Protein AF-A0A8J4M0M7-F1 (afdb_monomer_lite)

Foldseek 3Di:
DAEEEEPQEPVVCPVPCDPVNVVVDVVVHHYHYDHHPDQDDLVNLLVCVVVGPYYHYDPSGDDPDPVSVPRDD

Sequence (73 aa):
MKTLITVTNPDLKKLLFSKRCLDLLTSVSEVCWAEEGKPYTDNQMKADLPEFDAVITGWGSPKLSADVLACPM

Radius of gyration: 12.17 Å; chains: 1; bounding box: 23×28×30 Å

Secondary structure (DSSP, 8-state):
-EEEE----HHHHHHH--HHHHHHHHHHSEEEEPPTTS---HHHHHHHGGG-SEEE--TTSPP--HHHHT---

Organism: NCBI:txid1572762

Structure (mmCIF, N/CA/C/O backbone):
data_AF-A0A8J4M0M7-F1
#
_entry.id   AF-A0A8J4M0M7-F1
#
loop_
_atom_site.group_PDB
_atom_site.id
_atom_site.type_symbol
_atom_site.label_atom_id
_atom_site.label_alt_id
_atom_site.label_comp_id
_atom_site.label_asym_id
_atom_site.label_entity_id
_atom_site.label_seq_id
_atom_site.pdbx_PDB_ins_code
_atom_site.Cartn_x
_atom_site.Cartn_y
_atom_site.Cartn_z
_atom_site.occupancy
_atom_site.B_iso_or_equiv
_atom_site.auth_seq_id
_atom_site.auth_comp_id
_atom_site.auth_asym_id
_atom_site.auth_atom_id
_atom_site.pdbx_PDB_model_num
ATOM 1 N N . MET A 1 1 ? 0.725 -13.187 4.521 1.00 90.19 1 MET A N 1
ATOM 2 C CA . MET A 1 1 ? 0.390 -12.339 3.370 1.00 90.19 1 MET A CA 1
ATOM 3 C C . MET A 1 1 ? 0.993 -10.967 3.607 1.00 90.19 1 MET A C 1
ATOM 5 O O . MET A 1 1 ? 0.840 -10.458 4.718 1.00 90.19 1 MET A O 1
ATOM 9 N N . LYS A 1 2 ? 1.696 -10.414 2.620 1.00 97.00 2 LYS A N 1
ATOM 10 C CA . LYS A 1 2 ? 2.274 -9.069 2.626 1.00 97.00 2 LYS A CA 1
ATOM 11 C C . LYS A 1 2 ? 1.610 -8.213 1.553 1.00 97.00 2 LYS A C 1
ATOM 13 O O . LYS A 1 2 ? 1.512 -8.629 0.403 1.00 97.00 2 LYS A O 1
ATOM 18 N N . THR A 1 3 ? 1.181 -7.012 1.930 1.00 97.56 3 THR A N 1
ATOM 19 C CA . THR A 1 3 ? 0.531 -6.053 1.031 1.00 97.56 3 THR A CA 1
ATOM 20 C C . THR A 1 3 ? 1.360 -4.782 0.957 1.00 97.56 3 THR A C 1
ATOM 22 O O . THR A 1 3 ? 1.588 -4.134 1.980 1.00 97.56 3 THR A O 1
ATOM 25 N N . LEU A 1 4 ? 1.760 -4.399 -0.252 1.00 96.69 4 LEU A N 1
ATOM 26 C CA . LEU A 1 4 ? 2.411 -3.124 -0.531 1.00 96.69 4 LEU A CA 1
ATOM 27 C C . LEU A 1 4 ? 1.369 -2.044 -0.846 1.00 96.69 4 LEU A C 1
ATOM 29 O O . LEU A 1 4 ? 0.511 -2.238 -1.703 1.00 96.69 4 LEU A O 1
ATOM 33 N N . ILE A 1 5 ? 1.469 -0.878 -0.210 1.00 96.31 5 ILE A N 1
ATOM 34 C CA . ILE A 1 5 ? 0.676 0.311 -0.544 1.00 96.31 5 ILE A CA 1
ATOM 35 C C . ILE A 1 5 ? 1.586 1.366 -1.170 1.00 96.31 5 ILE A C 1
ATOM 37 O O . ILE A 1 5 ? 2.475 1.903 -0.510 1.00 96.31 5 ILE A O 1
ATOM 41 N N . THR A 1 6 ? 1.335 1.713 -2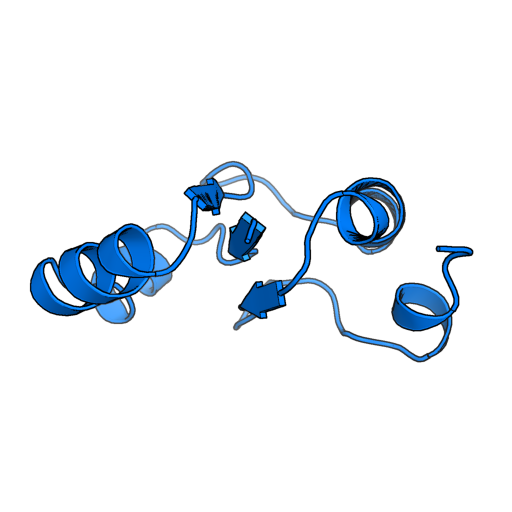.433 1.00 96.25 6 THR A N 1
ATOM 42 C CA . THR A 1 6 ? 2.189 2.633 -3.211 1.00 96.25 6 THR A CA 1
ATOM 43 C C . THR A 1 6 ? 1.725 4.092 -3.176 1.00 96.25 6 THR A C 1
ATOM 45 O O . THR A 1 6 ? 2.228 4.930 -3.928 1.00 96.25 6 THR A O 1
ATOM 48 N N . VAL A 1 7 ? 0.734 4.418 -2.341 1.00 94.75 7 VAL A N 1
ATOM 49 C CA . VAL A 1 7 ? 0.204 5.781 -2.189 1.00 94.75 7 VAL A CA 1
ATOM 50 C C . VAL A 1 7 ? 1.162 6.603 -1.325 1.00 94.75 7 VAL A C 1
ATOM 52 O O . VAL A 1 7 ? 1.130 6.512 -0.100 1.00 94.75 7 VAL A O 1
ATOM 55 N N . THR A 1 8 ? 2.001 7.422 -1.964 1.00 94.62 8 THR A N 1
ATOM 56 C CA . THR A 1 8 ? 3.004 8.252 -1.271 1.00 94.62 8 THR A CA 1
ATOM 57 C C . THR A 1 8 ? 2.520 9.665 -0.948 1.00 94.62 8 THR A C 1
ATOM 59 O O . THR A 1 8 ? 3.145 10.361 -0.151 1.00 94.62 8 THR A O 1
ATOM 62 N N . ASN A 1 9 ? 1.400 10.112 -1.523 1.00 93.25 9 ASN A N 1
ATOM 63 C CA . ASN A 1 9 ? 0.828 11.419 -1.207 1.00 93.25 9 ASN A CA 1
ATOM 64 C C . ASN A 1 9 ? 0.114 11.381 0.169 1.00 93.25 9 ASN A C 1
ATOM 66 O O . ASN A 1 9 ? -0.809 10.578 0.343 1.00 93.25 9 ASN A O 1
ATOM 70 N N . PRO A 1 10 ? 0.488 12.252 1.127 1.00 92.56 10 PRO A N 1
ATOM 71 C CA . PRO A 1 10 ? -0.034 12.220 2.496 1.00 92.56 10 PRO A CA 1
ATOM 72 C C . PRO A 1 10 ? -1.532 12.538 2.585 1.00 92.56 10 PRO A C 1
ATOM 74 O O . PRO A 1 10 ? -2.259 11.907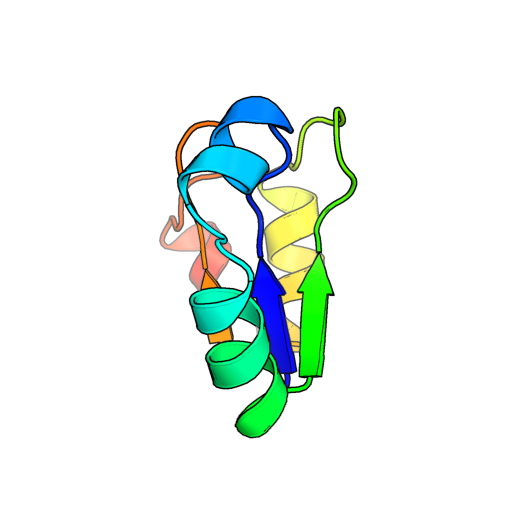 3.357 1.00 92.56 10 PRO A O 1
ATOM 77 N N . ASP A 1 11 ? -2.020 13.472 1.765 1.00 92.94 11 ASP A N 1
ATOM 78 C CA . ASP A 1 11 ? -3.431 13.863 1.752 1.00 92.94 11 ASP A CA 1
ATOM 79 C C . ASP A 1 11 ? -4.305 12.731 1.205 1.00 92.94 11 ASP A C 1
ATOM 81 O O . ASP A 1 11 ? -5.333 12.393 1.796 1.00 92.94 11 ASP A O 1
ATOM 85 N N . LEU A 1 12 ? -3.861 12.077 0.126 1.00 92.38 12 LEU A N 1
ATOM 86 C CA . LEU A 1 12 ? -4.529 10.891 -0.413 1.00 92.38 12 LEU A CA 1
ATOM 87 C C . LEU A 1 12 ? -4.495 9.730 0.577 1.00 92.38 12 LEU A C 1
ATOM 89 O O . LEU A 1 12 ? -5.507 9.056 0.760 1.00 92.38 12 LEU A O 1
ATOM 93 N N . LYS A 1 13 ? -3.366 9.509 1.253 1.00 92.19 13 LYS A N 1
ATOM 94 C CA . LYS A 1 13 ? -3.252 8.465 2.271 1.00 92.19 13 LYS A CA 1
ATOM 95 C C . LYS A 1 13 ? -4.254 8.689 3.405 1.00 92.19 13 LYS A C 1
ATOM 97 O O . LYS A 1 13 ? -4.986 7.770 3.764 1.00 92.19 13 LYS A O 1
ATOM 102 N N . LYS A 1 14 ? -4.354 9.919 3.916 1.00 92.56 14 LYS A N 1
ATOM 103 C CA . LYS A 1 14 ? -5.324 10.290 4.957 1.00 92.56 14 LYS A CA 1
ATOM 104 C C . LYS A 1 14 ? -6.775 10.149 4.487 1.00 92.56 14 LYS A C 1
ATOM 106 O O . LYS A 1 14 ? -7.629 9.748 5.275 1.00 92.56 14 LYS A O 1
ATOM 111 N N . LEU A 1 15 ? -7.051 10.477 3.224 1.00 92.81 15 LEU A N 1
ATOM 112 C CA . LEU A 1 15 ? -8.383 10.374 2.628 1.00 92.81 15 LEU A CA 1
ATOM 113 C C . LEU A 1 15 ? -8.829 8.915 2.440 1.00 92.81 15 LEU A C 1
ATOM 115 O O . LEU A 1 15 ? -9.977 8.584 2.726 1.00 92.81 15 LEU A O 1
ATOM 119 N N . LEU A 1 16 ? -7.934 8.050 1.955 1.00 92.00 16 LEU A N 1
ATOM 120 C CA . LEU A 1 16 ? -8.255 6.676 1.554 1.00 92.00 16 LEU A CA 1
ATOM 121 C C . LEU A 1 16 ?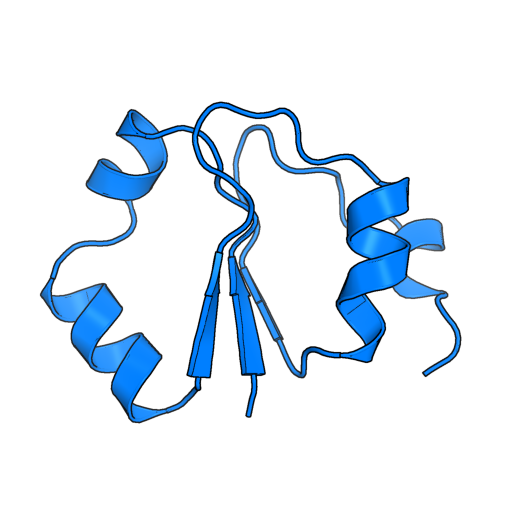 -8.150 5.671 2.711 1.00 92.00 16 LEU A C 1
ATOM 123 O O . LEU A 1 16 ? -8.932 4.722 2.785 1.00 92.00 16 LEU A O 1
ATOM 127 N N . PHE A 1 17 ? -7.214 5.876 3.639 1.00 94.44 17 PHE A N 1
ATOM 128 C CA . PHE A 1 17 ? -6.896 4.912 4.693 1.00 94.44 17 PHE A CA 1
ATOM 129 C C . PHE A 1 17 ? -7.338 5.411 6.067 1.00 94.44 17 PHE A C 1
ATOM 131 O O . PHE A 1 17 ? -6.537 5.751 6.938 1.00 94.44 17 PHE A O 1
ATOM 138 N N . SER A 1 18 ? -8.656 5.427 6.273 1.00 96.00 18 SER A N 1
ATOM 139 C CA . SER A 1 18 ? -9.231 5.648 7.605 1.00 96.00 18 SER A CA 1
ATOM 140 C C . SER A 1 18 ? -8.736 4.603 8.613 1.00 96.00 18 SER A C 1
ATOM 142 O O . SER A 1 18 ? -8.369 3.489 8.238 1.00 96.00 18 SER A O 1
ATOM 144 N N . LYS A 1 19 ? -8.816 4.914 9.914 1.00 96.12 19 LYS A N 1
ATOM 145 C CA . LYS A 1 19 ? -8.440 3.975 10.985 1.00 96.12 19 LYS A CA 1
ATOM 146 C C . LYS A 1 19 ? -9.102 2.601 10.818 1.00 96.12 19 LYS A C 1
ATOM 148 O O . LYS A 1 19 ? -8.417 1.592 10.824 1.00 96.12 19 LYS A O 1
ATOM 153 N N . ARG A 1 20 ? -10.415 2.567 10.561 1.00 96.81 20 ARG A N 1
ATOM 154 C CA . ARG A 1 20 ? -11.152 1.311 10.338 1.00 96.81 20 ARG A CA 1
ATOM 155 C C . ARG A 1 20 ? -10.629 0.524 9.130 1.00 96.81 20 ARG A C 1
ATOM 157 O O . ARG A 1 20 ? -10.608 -0.699 9.173 1.00 96.81 20 ARG A O 1
ATOM 164 N N . CYS A 1 21 ? -10.241 1.211 8.056 1.00 95.69 21 CYS A N 1
ATOM 165 C CA . CYS A 1 21 ? -9.647 0.579 6.876 1.00 95.69 21 CYS A CA 1
ATOM 166 C C . CYS A 1 21 ? -8.291 -0.055 7.221 1.00 95.69 21 CYS A C 1
ATOM 168 O O . CYS A 1 21 ? -8.061 -1.217 6.902 1.00 95.69 21 CYS A O 1
ATOM 170 N N . LEU A 1 22 ? -7.436 0.677 7.940 1.00 96.12 22 LEU A N 1
ATOM 171 C CA . LEU A 1 22 ? -6.134 0.185 8.397 1.00 96.12 22 LEU A CA 1
ATOM 172 C C . LEU A 1 22 ? -6.262 -1.001 9.356 1.00 96.12 22 LEU A C 1
ATOM 174 O O . LEU A 1 22 ? -5.531 -1.977 9.207 1.00 96.12 22 LEU A O 1
ATOM 178 N N . ASP A 1 23 ? -7.213 -0.951 10.288 1.00 97.19 23 ASP A N 1
ATOM 179 C CA . ASP A 1 23 ? -7.478 -2.047 11.225 1.00 97.19 23 ASP A CA 1
ATOM 180 C C . ASP A 1 23 ? -7.888 -3.323 10.465 1.00 97.19 23 ASP A C 1
ATOM 182 O O . ASP A 1 23 ? -7.407 -4.415 10.759 1.00 97.19 23 ASP A O 1
ATOM 186 N N . LEU A 1 24 ? -8.728 -3.194 9.430 1.00 96.44 24 LEU A N 1
ATOM 187 C CA . LEU A 1 24 ? -9.118 -4.328 8.587 1.00 96.44 24 LEU A CA 1
ATOM 188 C C . LEU A 1 24 ? -7.948 -4.853 7.749 1.00 96.44 24 LEU A C 1
ATOM 190 O O . LEU A 1 24 ? -7.722 -6.061 7.726 1.00 96.44 24 LEU A O 1
ATOM 194 N N . LEU A 1 25 ? -7.185 -3.973 7.097 1.0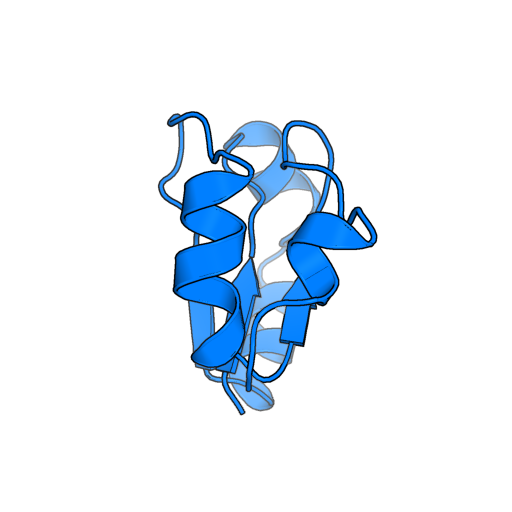0 96.00 25 LEU A N 1
ATOM 195 C CA . LEU A 1 25 ? -6.032 -4.364 6.279 1.00 96.00 25 LEU A CA 1
ATOM 196 C C . LEU A 1 25 ? -4.973 -5.097 7.108 1.00 96.00 25 LEU A C 1
ATOM 198 O O . LEU A 1 25 ? -4.511 -6.166 6.715 1.00 96.00 25 LEU A O 1
ATOM 202 N N . THR A 1 26 ? -4.639 -4.559 8.281 1.00 96.81 26 THR A N 1
ATOM 203 C CA . THR A 1 26 ? -3.636 -5.155 9.176 1.00 96.81 26 THR A CA 1
ATOM 204 C C . THR A 1 26 ? -4.119 -6.446 9.843 1.00 96.81 26 THR A C 1
ATOM 206 O O . THR A 1 26 ? -3.295 -7.264 10.239 1.00 96.81 26 THR A O 1
ATOM 209 N N . SER A 1 27 ? -5.436 -6.686 9.917 1.00 97.56 27 SER A N 1
ATOM 210 C CA . SER A 1 27 ? -5.983 -7.953 10.427 1.00 97.56 27 SER A CA 1
ATOM 211 C C . SER A 1 27 ? -5.785 -9.150 9.486 1.00 97.56 27 SER A C 1
ATOM 213 O O . SER A 1 27 ? -5.852 -10.290 9.942 1.00 97.56 27 SER A O 1
ATOM 215 N N . VAL A 1 28 ? -5.540 -8.910 8.190 1.00 96.75 28 VAL A N 1
ATOM 216 C CA . VAL A 1 28 ? -5.425 -9.966 7.163 1.00 96.75 28 VAL A CA 1
ATOM 217 C C . VAL A 1 28 ? -4.061 -10.015 6.474 1.00 96.75 28 VAL A C 1
ATOM 219 O O . VAL A 1 28 ? -3.721 -11.025 5.859 1.00 96.75 28 VAL A O 1
ATOM 222 N N . SER A 1 29 ? -3.268 -8.946 6.568 1.00 97.56 29 SER A N 1
ATOM 223 C CA . SER A 1 29 ? -1.965 -8.836 5.916 1.00 97.56 29 SER A CA 1
ATOM 224 C C . SER A 1 29 ? -1.008 -7.977 6.733 1.00 97.56 29 SER A C 1
ATOM 226 O O . SER A 1 29 ? -1.404 -6.989 7.347 1.00 97.56 29 SER A O 1
ATOM 228 N N . GLU A 1 30 ? 0.282 -8.289 6.656 1.00 97.81 30 GLU A N 1
ATOM 229 C CA . GLU A 1 30 ? 1.321 -7.314 6.982 1.00 97.81 30 GLU A CA 1
ATOM 230 C C . GLU A 1 30 ? 1.256 -6.191 5.937 1.00 97.81 30 GLU A C 1
ATOM 232 O O . GLU A 1 30 ? 1.219 -6.470 4.735 1.00 97.81 30 GLU A O 1
ATOM 237 N N . VAL A 1 31 ? 1.156 -4.937 6.384 1.00 97.31 31 VAL A N 1
ATOM 238 C CA . VAL A 1 31 ? 0.991 -3.773 5.502 1.00 97.31 31 VAL A CA 1
ATOM 239 C C . VAL A 1 31 ? 2.298 -2.995 5.439 1.00 97.31 31 VAL A C 1
ATOM 241 O O . VAL A 1 31 ? 2.732 -2.420 6.438 1.00 97.31 31 VAL A O 1
ATOM 244 N N . CYS A 1 32 ? 2.884 -2.925 4.248 1.00 97.00 32 CYS A N 1
ATOM 245 C CA . CYS A 1 32 ? 4.083 -2.149 3.962 1.00 97.00 32 CYS A CA 1
ATOM 246 C C . CYS A 1 32 ? 3.731 -0.937 3.097 1.00 97.00 32 CYS A C 1
ATOM 248 O O . CYS A 1 32 ? 2.842 -0.993 2.248 1.00 97.00 32 CYS A O 1
ATOM 250 N N . TRP A 1 33 ? 4.434 0.170 3.310 1.00 95.50 33 TRP A N 1
ATOM 251 C CA . TRP A 1 33 ? 4.153 1.441 2.648 1.00 95.50 33 TRP A CA 1
ATOM 252 C C . TRP A 1 33 ? 5.358 1.887 1.838 1.00 95.50 33 TRP A C 1
ATOM 254 O O . TRP A 1 33 ? 6.477 1.883 2.349 1.00 95.50 33 TRP A O 1
ATOM 264 N N . ALA A 1 34 ? 5.110 2.352 0.615 1.00 94.88 34 ALA A N 1
ATOM 265 C CA . ALA A 1 34 ? 6.069 3.190 -0.082 1.00 94.88 34 ALA A CA 1
ATOM 266 C C . ALA A 1 34 ? 6.306 4.486 0.712 1.00 94.88 34 ALA A C 1
ATOM 268 O O . ALA A 1 34 ? 5.429 4.968 1.438 1.00 94.88 34 ALA A O 1
ATOM 269 N N . GLU A 1 35 ? 7.506 5.047 0.583 1.00 94.50 35 GLU A N 1
ATOM 270 C CA . GLU A 1 35 ? 7.918 6.188 1.394 1.00 94.50 35 GLU A CA 1
ATOM 271 C C . GLU A 1 35 ? 7.070 7.436 1.103 1.00 94.50 35 GLU A C 1
ATOM 273 O O . GLU A 1 35 ? 6.925 7.877 -0.039 1.00 94.50 35 GLU A O 1
ATOM 278 N N . GLU A 1 36 ? 6.504 8.016 2.159 1.00 93.56 36 GLU A N 1
ATOM 279 C CA . GLU A 1 36 ? 5.615 9.171 2.066 1.00 93.56 36 GLU A CA 1
ATOM 280 C C . GLU A 1 36 ? 6.359 10.413 1.553 1.00 93.56 36 GLU A C 1
ATOM 282 O O . GLU A 1 36 ? 7.492 10.694 1.940 1.00 93.56 36 GLU A O 1
ATOM 287 N N . GLY A 1 37 ? 5.724 11.163 0.652 1.00 91.44 37 GLY A N 1
ATOM 288 C CA . GLY A 1 37 ? 6.286 12.371 0.048 1.00 91.44 37 GLY A CA 1
ATOM 289 C C . GLY A 1 37 ? 7.375 12.129 -1.001 1.00 91.44 37 GLY A C 1
ATOM 290 O O . GLY A 1 37 ? 7.810 13.092 -1.635 1.00 91.44 37 GLY A O 1
ATOM 291 N N . LYS A 1 38 ? 7.800 10.879 -1.235 1.00 91.81 38 LYS A N 1
ATOM 292 C CA . LYS A 1 38 ? 8.776 10.555 -2.281 1.00 91.81 38 LYS A CA 1
ATOM 293 C C . LYS A 1 38 ? 8.109 9.979 -3.533 1.00 91.81 38 LYS A C 1
ATOM 295 O O . LYS A 1 38 ? 7.115 9.255 -3.432 1.00 91.81 38 LYS A O 1
ATOM 300 N N . PRO A 1 39 ? 8.640 10.281 -4.733 1.00 89.94 39 PRO A N 1
ATOM 301 C CA . PRO A 1 39 ? 8.240 9.579 -5.942 1.00 89.94 39 PRO A CA 1
ATOM 302 C C . PRO A 1 39 ? 8.521 8.082 -5.802 1.00 89.94 39 PRO A C 1
ATOM 304 O O . PRO A 1 39 ? 9.629 7.693 -5.434 1.00 89.94 39 PRO A O 1
ATOM 307 N N . TYR A 1 40 ? 7.526 7.262 -6.126 1.00 93.44 40 TYR A N 1
ATOM 308 C CA . TYR A 1 40 ? 7.672 5.816 -6.237 1.00 93.44 40 TYR A CA 1
ATOM 309 C C . TYR A 1 40 ? 7.691 5.454 -7.722 1.00 93.44 40 TYR A C 1
ATOM 311 O O . TYR A 1 40 ? 6.811 5.866 -8.475 1.00 93.44 40 TYR A O 1
ATOM 319 N N . THR A 1 41 ? 8.738 4.773 -8.172 1.00 93.12 41 THR A N 1
ATOM 320 C CA . THR A 1 41 ? 9.029 4.581 -9.603 1.00 93.12 41 THR A CA 1
ATOM 321 C C . THR A 1 41 ? 8.700 3.169 -10.070 1.00 93.12 41 THR A C 1
ATOM 323 O O . THR A 1 41 ? 8.726 2.232 -9.276 1.00 93.12 41 THR A O 1
ATOM 326 N N . ASP A 1 42 ? 8.468 2.991 -11.375 1.00 92.19 42 ASP A N 1
ATOM 327 C CA . ASP A 1 42 ? 8.248 1.674 -11.991 1.00 92.19 42 ASP A CA 1
ATOM 328 C C . ASP A 1 42 ? 9.379 0.684 -11.650 1.00 92.19 42 ASP A C 1
ATOM 330 O O . ASP A 1 42 ? 9.118 -0.483 -11.380 1.00 92.19 42 ASP A O 1
ATOM 334 N N . ASN A 1 43 ? 10.635 1.147 -11.607 1.00 91.88 43 ASN A N 1
ATOM 335 C CA . ASN A 1 43 ? 11.789 0.303 -11.282 1.00 91.88 43 ASN A CA 1
ATOM 336 C C . ASN A 1 43 ? 11.796 -0.157 -9.820 1.00 91.88 43 ASN A C 1
ATOM 338 O O . ASN A 1 43 ? 12.132 -1.307 -9.554 1.00 91.88 43 ASN A O 1
ATOM 342 N N . GLN A 1 44 ? 11.423 0.721 -8.884 1.00 92.88 44 GLN A N 1
ATOM 343 C CA . GLN A 1 44 ? 11.268 0.342 -7.475 1.00 92.88 44 GLN A CA 1
ATOM 344 C C . GLN A 1 44 ? 10.117 -0.646 -7.321 1.00 92.88 44 GLN A C 1
ATOM 346 O O . GLN A 1 44 ? 10.298 -1.705 -6.741 1.00 92.88 44 GLN A O 1
ATOM 351 N N . MET A 1 45 ? 8.971 -0.355 -7.942 1.00 92.75 45 MET A N 1
ATOM 352 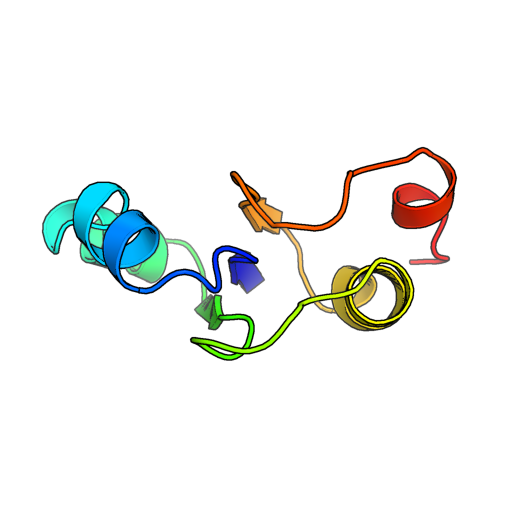C CA . MET A 1 45 ? 7.815 -1.245 -7.911 1.00 92.75 45 MET A CA 1
ATOM 353 C C . MET A 1 45 ? 8.153 -2.641 -8.440 1.00 92.75 45 MET A C 1
ATOM 355 O O . MET A 1 45 ? 7.804 -3.630 -7.813 1.00 92.75 45 MET A O 1
ATOM 359 N N . LYS A 1 46 ? 8.879 -2.735 -9.556 1.00 92.50 46 LYS A N 1
ATOM 360 C CA . LYS A 1 46 ? 9.362 -4.011 -10.099 1.00 92.50 46 LYS A CA 1
ATOM 361 C C . LYS A 1 46 ? 10.259 -4.780 -9.138 1.00 92.50 46 LYS A C 1
ATOM 363 O O . LYS A 1 46 ? 10.138 -5.996 -9.059 1.00 92.50 46 LYS A O 1
ATOM 368 N N . ALA A 1 47 ? 11.181 -4.088 -8.475 1.00 92.38 47 ALA A N 1
ATOM 369 C CA . ALA A 1 47 ? 12.101 -4.713 -7.535 1.00 92.38 47 ALA A CA 1
ATOM 370 C C . ALA A 1 47 ? 11.378 -5.203 -6.273 1.00 92.38 47 ALA A C 1
ATOM 372 O O . ALA A 1 47 ? 11.701 -6.273 -5.770 1.00 92.38 47 ALA A O 1
ATOM 373 N N . ASP A 1 48 ? 10.387 -4.440 -5.812 1.00 93.38 48 ASP A N 1
ATOM 374 C CA . ASP A 1 48 ? 9.667 -4.703 -4.570 1.00 93.38 48 ASP A CA 1
ATOM 375 C C . ASP A 1 48 ? 8.584 -5.780 -4.752 1.00 93.38 48 ASP A C 1
ATOM 377 O O . ASP A 1 48 ? 8.429 -6.642 -3.894 1.00 93.38 48 ASP A O 1
ATOM 381 N N . LEU A 1 49 ? 7.837 -5.763 -5.869 1.00 93.00 49 LEU A N 1
ATOM 382 C CA . LEU A 1 49 ? 6.660 -6.618 -6.106 1.00 93.00 49 LEU A CA 1
ATOM 383 C C . LEU A 1 49 ? 6.851 -8.116 -5.789 1.00 93.00 49 LEU A C 1
ATOM 385 O O . LEU A 1 49 ? 5.928 -8.674 -5.199 1.00 93.00 49 LEU A O 1
ATOM 389 N N . PRO A 1 50 ? 7.984 -8.774 -6.120 1.00 92.94 50 PRO A N 1
ATOM 390 C CA . PRO A 1 50 ? 8.201 -10.185 -5.787 1.00 92.94 50 PRO A CA 1
ATOM 391 C C . PRO A 1 50 ? 8.135 -10.512 -4.285 1.00 92.94 50 PRO A C 1
ATOM 393 O O . PRO A 1 50 ? 7.886 -11.658 -3.922 1.00 92.94 50 PRO A O 1
ATOM 396 N N . GLU A 1 51 ? 8.340 -9.534 -3.396 1.00 94.25 51 GLU A N 1
ATOM 397 C CA . GLU A 1 51 ? 8.265 -9.734 -1.941 1.00 94.25 51 GLU A CA 1
ATOM 398 C C . GLU A 1 51 ? 6.836 -9.638 -1.375 1.00 94.25 51 GLU A C 1
ATOM 400 O O . GLU A 1 51 ? 6.621 -9.891 -0.182 1.00 94.25 51 GLU A O 1
ATOM 405 N N . PHE A 1 52 ? 5.857 -9.251 -2.200 1.00 95.25 52 PHE A N 1
ATOM 406 C CA . PHE A 1 52 ? 4.489 -8.965 -1.778 1.00 95.25 52 PHE A CA 1
ATOM 407 C C . PHE A 1 52 ? 3.476 -9.872 -2.470 1.00 95.25 52 PHE A C 1
ATOM 409 O O . PHE A 1 52 ? 3.511 -10.096 -3.674 1.00 95.25 52 PHE A O 1
ATOM 416 N N . ASP A 1 53 ? 2.493 -10.330 -1.701 1.00 95.00 53 ASP A N 1
ATOM 417 C CA . ASP A 1 53 ? 1.376 -11.124 -2.215 1.00 95.00 53 ASP A CA 1
ATOM 418 C C . ASP A 1 53 ? 0.285 -10.242 -2.848 1.00 95.00 53 ASP A C 1
ATOM 420 O O . ASP A 1 53 ? -0.534 -10.712 -3.639 1.00 95.00 53 ASP A O 1
ATOM 424 N N . ALA A 1 54 ? 0.228 -8.965 -2.459 1.00 94.88 54 ALA A N 1
ATOM 425 C CA . ALA A 1 54 ? -0.763 -8.008 -2.930 1.00 94.88 54 ALA A CA 1
ATOM 426 C C . ALA A 1 54 ? -0.188 -6.592 -3.031 1.00 94.88 54 ALA A C 1
ATOM 428 O O . ALA A 1 54 ? 0.717 -6.202 -2.291 1.00 94.88 54 ALA A O 1
ATOM 429 N N . VAL A 1 55 ? -0.777 -5.787 -3.916 1.00 95.00 55 VAL A N 1
ATOM 430 C CA . VAL A 1 55 ? -0.427 -4.376 -4.081 1.00 95.00 55 VAL A CA 1
ATOM 431 C C . VAL A 1 55 ? -1.677 -3.504 -4.173 1.00 95.00 55 VAL A C 1
ATOM 433 O O . VAL A 1 55 ? -2.618 -3.811 -4.904 1.00 95.00 55 VAL A O 1
ATOM 436 N N . ILE A 1 56 ? -1.685 -2.399 -3.428 1.00 94.69 56 ILE A N 1
ATOM 437 C CA . ILE A 1 56 ? -2.708 -1.352 -3.476 1.00 94.69 56 ILE A CA 1
ATOM 438 C C . ILE A 1 56 ? -2.056 -0.095 -4.044 1.00 94.69 56 ILE A C 1
ATOM 440 O O . ILE A 1 56 ? -1.172 0.505 -3.430 1.00 94.69 56 ILE A O 1
ATOM 444 N N . THR A 1 57 ? -2.523 0.311 -5.220 1.00 93.25 57 THR A N 1
ATOM 445 C CA . THR A 1 57 ? -2.016 1.467 -5.964 1.00 93.25 57 THR A CA 1
ATOM 446 C C . THR A 1 57 ? -3.077 2.556 -6.101 1.00 93.25 57 THR A C 1
ATOM 448 O O . THR A 1 57 ? -4.267 2.310 -5.898 1.00 93.25 57 THR A O 1
ATOM 451 N N . GLY A 1 58 ? -2.655 3.781 -6.405 1.00 89.00 58 GLY A N 1
ATOM 452 C CA . GLY A 1 58 ? -3.537 4.939 -6.510 1.00 89.00 58 GLY A CA 1
ATOM 453 C C . GLY A 1 58 ? -2.940 6.062 -7.351 1.00 89.00 58 GLY A C 1
ATOM 454 O O . GLY A 1 58 ? -1.999 5.873 -8.120 1.00 89.00 58 GLY A O 1
ATOM 455 N N . TRP A 1 59 ? -3.498 7.264 -7.224 1.00 88.88 59 TRP A N 1
ATOM 456 C CA . TRP A 1 59 ? -2.991 8.424 -7.956 1.00 88.88 59 TRP A CA 1
ATOM 457 C C . TRP A 1 59 ? -1.558 8.775 -7.547 1.00 88.88 59 TRP A C 1
ATOM 459 O O . TRP A 1 59 ? -1.229 8.816 -6.363 1.00 88.88 59 TRP A O 1
ATOM 469 N N . GLY A 1 60 ? -0.719 9.058 -8.546 1.00 84.31 60 GLY A N 1
ATOM 470 C CA . GLY A 1 60 ? 0.701 9.361 -8.350 1.00 84.31 60 GLY A CA 1
ATOM 471 C C . GLY A 1 60 ? 1.587 8.127 -8.159 1.00 84.31 60 GLY A C 1
ATOM 472 O O . GLY A 1 60 ? 2.804 8.272 -8.132 1.00 84.31 60 GLY A O 1
ATOM 473 N N . SER A 1 61 ? 1.003 6.929 -8.072 1.00 88.62 61 SER A N 1
ATOM 474 C CA . SER A 1 61 ? 1.749 5.676 -8.107 1.00 88.62 61 SER A CA 1
ATOM 475 C C . SER A 1 61 ? 2.121 5.284 -9.546 1.00 88.62 61 SER A C 1
ATOM 477 O O . SER A 1 61 ? 1.420 5.659 -10.495 1.00 88.62 61 SER A O 1
ATOM 479 N N . PRO A 1 62 ? 3.196 4.500 -9.718 1.00 89.62 62 PRO A N 1
ATOM 480 C CA . PRO A 1 62 ? 3.552 3.930 -11.006 1.00 89.62 62 PRO A CA 1
ATOM 481 C C . PRO A 1 62 ? 2.435 3.017 -11.529 1.00 89.62 62 PRO A C 1
ATOM 483 O O . PRO A 1 62 ? 1.657 2.429 -10.769 1.00 89.62 62 PRO A O 1
ATOM 486 N N . LYS A 1 63 ? 2.306 2.945 -12.858 1.00 89.31 63 LYS A N 1
ATOM 487 C CA . LYS A 1 63 ? 1.255 2.145 -13.496 1.00 89.31 63 LYS A CA 1
ATOM 488 C C . LYS A 1 63 ? 1.604 0.663 -13.381 1.00 89.31 63 LYS A C 1
ATOM 490 O O . LYS A 1 63 ? 2.734 0.275 -13.651 1.00 89.31 63 LYS A O 1
ATOM 495 N N . LEU A 1 64 ? 0.599 -0.170 -13.112 1.00 90.25 64 LEU A N 1
ATOM 496 C CA . LEU A 1 64 ? 0.696 -1.626 -13.256 1.00 90.25 64 LEU A CA 1
ATOM 497 C C . LEU A 1 64 ? 0.728 -2.009 -14.744 1.00 90.25 64 LEU A C 1
ATOM 499 O O . LEU A 1 64 ? -0.259 -2.474 -15.311 1.00 90.25 64 LEU A O 1
ATOM 503 N N . SER A 1 65 ? 1.846 -1.724 -15.408 1.00 90.81 65 SER A N 1
ATOM 504 C CA . SER A 1 65 ? 2.082 -2.117 -16.794 1.00 90.81 65 SER A CA 1
ATOM 505 C C . SER A 1 65 ? 2.418 -3.610 -16.882 1.00 90.81 65 SER A C 1
ATOM 507 O O . SER A 1 65 ? 2.832 -4.224 -15.899 1.00 90.81 65 SER A O 1
ATOM 509 N N . ALA A 1 66 ? 2.281 -4.201 -18.074 1.00 90.38 66 ALA A N 1
ATOM 510 C CA . ALA A 1 66 ? 2.689 -5.591 -18.306 1.00 90.38 66 ALA A CA 1
ATOM 511 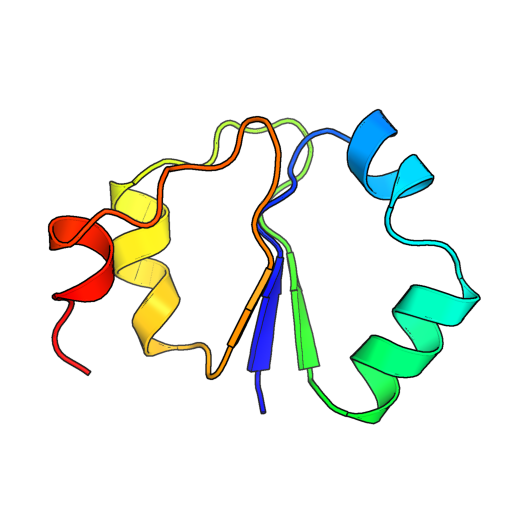C C . ALA A 1 66 ? 4.165 -5.824 -17.946 1.00 90.38 66 ALA A C 1
ATOM 513 O O . ALA A 1 66 ? 4.513 -6.864 -17.413 1.00 90.38 66 ALA A O 1
ATOM 514 N N . ASP A 1 67 ? 5.011 -4.828 -18.191 1.00 88.75 67 ASP A N 1
ATOM 515 C CA . ASP A 1 67 ? 6.436 -4.841 -17.874 1.00 88.75 67 ASP A CA 1
ATOM 516 C C . ASP A 1 67 ? 6.703 -4.782 -16.355 1.00 88.75 67 ASP A C 1
ATOM 518 O O . ASP A 1 67 ? 7.618 -5.436 -15.869 1.00 88.75 67 ASP A O 1
ATOM 522 N N . VAL A 1 68 ? 5.875 -4.068 -15.581 1.00 88.25 68 VAL A N 1
ATOM 523 C CA . VAL A 1 68 ? 5.921 -4.096 -14.104 1.00 88.25 68 VAL A CA 1
ATOM 524 C C . VAL A 1 68 ? 5.463 -5.449 -13.547 1.00 88.25 68 VAL A C 1
ATOM 526 O O . VAL A 1 68 ? 6.039 -5.947 -12.586 1.00 88.25 68 VAL A O 1
ATOM 529 N N . LEU A 1 69 ? 4.445 -6.058 -14.160 1.00 87.25 69 LEU A N 1
ATOM 530 C CA . LEU A 1 69 ? 3.875 -7.340 -13.726 1.00 87.25 69 LEU A CA 1
ATOM 531 C C . LEU A 1 69 ? 4.663 -8.569 -14.207 1.00 87.25 69 LEU A C 1
ATOM 533 O O . LEU A 1 69 ? 4.485 -9.650 -13.658 1.00 87.25 69 LEU A O 1
ATOM 537 N N . ALA A 1 70 ? 5.513 -8.426 -15.226 1.00 86.62 70 ALA A N 1
ATOM 538 C CA . ALA A 1 70 ? 6.311 -9.515 -15.793 1.00 86.62 70 ALA A CA 1
ATOM 539 C C . ALA A 1 70 ? 7.579 -9.843 -14.981 1.00 86.62 70 ALA A C 1
ATOM 541 O O . ALA A 1 70 ? 8.406 -10.631 -15.447 1.00 86.62 70 ALA A O 1
ATOM 542 N N . CYS A 1 71 ? 7.757 -9.249 -13.795 1.00 69.81 71 CYS A N 1
ATOM 543 C CA . CYS A 1 71 ? 8.865 -9.595 -12.912 1.00 69.81 71 CYS A CA 1
ATOM 544 C C . CYS A 1 71 ? 8.863 -11.102 -12.596 1.00 69.81 71 CYS A C 1
ATOM 546 O O . CYS A 1 71 ? 7.804 -11.653 -12.283 1.00 69.81 71 CYS A O 1
ATOM 548 N N . PRO A 1 72 ? 10.021 -11.783 -12.687 1.00 61.44 72 PRO A N 1
ATOM 549 C CA . PRO A 1 72 ? 10.114 -13.190 -12.325 1.00 61.44 72 PRO A CA 1
ATOM 550 C C . PRO A 1 72 ? 9.812 -13.337 -10.830 1.00 61.44 72 PRO A C 1
ATOM 552 O O . PRO A 1 72 ? 10.507 -12.742 -10.006 1.00 61.44 72 PRO A O 1
ATOM 555 N N . MET A 1 73 ? 8.747 -14.082 -10.517 1.00 58.62 73 MET A N 1
ATOM 556 C CA . MET A 1 73 ? 8.424 -14.515 -9.153 1.00 58.62 73 MET A CA 1
ATOM 557 C C . MET A 1 73 ? 9.401 -15.584 -8.673 1.00 58.62 73 MET A C 1
ATOM 559 O O . MET A 1 73 ? 9.788 -16.438 -9.507 1.00 58.62 73 MET A O 1
#

pLDDT: mean 92.14, std 6.73, range [58.62, 97.81]